Protein AF-A0A7V9DI57-F1 (afdb_monomer)

Secondary structure (DSSP, 8-state):
-------------------B-HHHHHHHHHHHHHHHTTSTT-S-EEEE--S-BTT---EEEE-HHHHHHHHTSTTEEEEEGGG--TT-EEEEE-SSEEEEE---SS----

Foldseek 3Di:
DDDDDDDPPPPPPDPPPQPADPVQLVVQLVVQVVVVVVQPPPQKDWGFASLRGPPGGDIDIDGPVVNVVQVVDVQWTKHFPVSDDPPWAFPDDDDGITITGDDPPPDPDD

Sequence (110 aa):
MVAASEFDGTAAVASSSQKVSVGRQVLRRELNDRLRARYLGEREFAVFCECGRAGCRDEVVVTPDRYETLRRAPTHFLIKRSHAGPAENVVETCDDFLIVEKLGRSGLAR

pLDDT: mean 80.17, std 19.53, range [34.28, 96.0]

Nearest PDB structures (foldseek):
  7plk-assembly1_A  TM=5.851E-01  e=1.946E+00  Bos taurus
  7f50-assembly1_A  TM=5.635E-01  e=1.824E+00  Homo sapiens
  6s02-assembly2_B  TM=5.959E-01  e=3.486E+00  Plasmodium falciparum 3D7
  7z3o-assembly1_D  TM=5.179E-01  e=2.363E+00  Thermochaetoides thermophila DSM 1495
  5o4p-assembly1_A  TM=4.977E-01  e=3.267E+00  Cricetulus griseus

Structure (mmCIF, N/CA/C/O backbone):
data_AF-A0A7V9DI57-F1
#
_entry.id   AF-A0A7V9DI57-F1
#
loop_
_atom_site.group_PDB
_atom_site.id
_atom_site.type_symbol
_atom_site.label_atom_i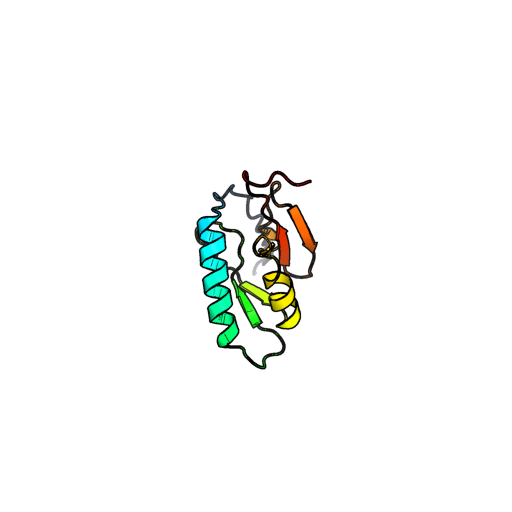d
_atom_site.label_alt_id
_atom_site.label_comp_id
_atom_site.label_asym_id
_atom_site.label_entity_id
_atom_site.label_seq_id
_atom_site.pdbx_PDB_ins_code
_atom_site.Cartn_x
_atom_site.Cartn_y
_atom_site.Cartn_z
_atom_site.occupancy
_atom_site.B_iso_or_equiv
_atom_site.auth_seq_id
_atom_site.auth_comp_id
_atom_site.auth_asym_id
_atom_site.auth_atom_id
_atom_site.pdbx_PDB_model_num
ATOM 1 N N . MET A 1 1 ? -17.407 -50.658 2.916 1.00 42.28 1 MET A N 1
ATOM 2 C CA . MET A 1 1 ? -16.185 -50.167 3.596 1.00 42.28 1 MET A CA 1
ATOM 3 C C . MET A 1 1 ? -15.325 -49.561 2.502 1.00 42.28 1 MET A C 1
ATOM 5 O O . MET A 1 1 ? -15.020 -50.296 1.582 1.00 42.28 1 MET A O 1
ATOM 9 N N . VAL A 1 2 ? -15.018 -48.269 2.421 1.00 46.06 2 VAL A N 1
ATOM 10 C CA . VAL A 1 2 ? -14.807 -47.196 3.413 1.00 46.06 2 VAL A CA 1
ATOM 11 C C . VAL A 1 2 ? -15.137 -45.881 2.670 1.00 46.06 2 VAL A C 1
ATOM 13 O O . VAL A 1 2 ? -14.751 -45.741 1.518 1.00 46.06 2 VAL A O 1
ATOM 16 N N . ALA A 1 3 ? -16.091 -45.092 3.164 1.00 42.12 3 ALA A N 1
ATOM 17 C CA . ALA A 1 3 ? -15.899 -43.813 3.867 1.00 42.12 3 ALA A CA 1
ATOM 18 C C . ALA A 1 3 ? -15.774 -42.571 2.960 1.00 42.12 3 ALA A C 1
ATOM 20 O O . ALA A 1 3 ? -14.992 -42.518 2.020 1.00 42.12 3 ALA A O 1
ATOM 21 N N . ALA A 1 4 ? -16.613 -41.594 3.305 1.00 50.09 4 ALA A N 1
ATOM 22 C CA . ALA A 1 4 ? -16.797 -40.282 2.710 1.00 50.09 4 ALA A CA 1
ATOM 23 C C . ALA A 1 4 ? -15.526 -39.422 2.706 1.00 50.09 4 ALA A C 1
ATOM 25 O O . ALA A 1 4 ? -14.647 -39.580 3.552 1.00 50.09 4 ALA A O 1
ATOM 26 N N . SER A 1 5 ? -15.488 -38.438 1.811 1.00 43.91 5 SER A N 1
ATOM 27 C CA . SER A 1 5 ? -14.695 -37.220 1.992 1.00 43.91 5 SER A CA 1
ATOM 28 C C . SER A 1 5 ? -15.381 -36.070 1.263 1.00 43.91 5 SER A C 1
ATOM 30 O O . SER A 1 5 ? -14.966 -35.637 0.194 1.00 43.91 5 SER A O 1
ATOM 32 N N . GLU A 1 6 ? -16.474 -35.607 1.864 1.00 46.44 6 GLU A N 1
ATOM 33 C CA . GLU A 1 6 ? -16.885 -34.215 1.740 1.00 46.44 6 GLU A CA 1
ATOM 34 C C . GLU A 1 6 ? -15.925 -33.399 2.607 1.00 46.44 6 GLU A C 1
ATOM 36 O O . GLU A 1 6 ? -15.793 -33.667 3.803 1.00 46.44 6 GLU A O 1
ATOM 41 N N . PHE A 1 7 ? -15.226 -32.433 2.016 1.00 45.19 7 PHE A N 1
ATOM 42 C CA . PHE A 1 7 ? -14.572 -31.387 2.791 1.00 45.19 7 PHE A CA 1
ATOM 43 C C . PHE A 1 7 ? -15.215 -30.059 2.418 1.00 45.19 7 PHE A C 1
ATOM 45 O O . PHE A 1 7 ? -14.789 -29.355 1.503 1.00 45.19 7 PHE A O 1
ATOM 52 N N . ASP A 1 8 ? -16.301 -29.778 3.134 1.00 49.16 8 ASP A N 1
ATOM 53 C CA . ASP A 1 8 ? -16.897 -28.460 3.257 1.00 49.16 8 ASP A CA 1
ATOM 54 C C . ASP A 1 8 ? -15.869 -27.543 3.933 1.00 49.16 8 ASP A C 1
ATOM 56 O O . ASP A 1 8 ? -15.595 -27.622 5.130 1.00 49.16 8 ASP A O 1
ATOM 60 N N . GLY A 1 9 ? -15.206 -26.738 3.109 1.00 41.38 9 GLY A N 1
ATOM 61 C CA . GLY A 1 9 ? -14.208 -25.763 3.522 1.00 41.38 9 GLY A CA 1
ATOM 62 C C . GLY A 1 9 ? -14.746 -24.344 3.420 1.00 41.38 9 GLY A C 1
ATOM 63 O O . GLY A 1 9 ? -14.034 -23.469 2.929 1.00 41.38 9 GLY A O 1
ATOM 64 N N . THR A 1 10 ? -15.994 -24.097 3.831 1.00 47.88 10 THR A N 1
ATOM 65 C CA . THR A 1 10 ? -16.519 -22.731 3.947 1.00 47.88 10 THR A CA 1
ATOM 66 C C . THR A 1 10 ? -15.839 -22.037 5.128 1.00 47.88 10 THR A C 1
ATOM 68 O O . THR A 1 10 ? -16.357 -21.971 6.241 1.00 47.88 10 THR A O 1
ATOM 71 N N . ALA A 1 11 ? -14.650 -21.484 4.891 1.00 41.06 11 ALA A N 1
ATOM 72 C CA . ALA A 1 11 ? -14.030 -20.533 5.801 1.00 41.06 11 ALA A CA 1
ATOM 73 C C . ALA A 1 11 ? -14.679 -19.156 5.600 1.00 41.06 11 ALA A C 1
ATOM 75 O O . ALA A 1 11 ? -14.121 -18.248 4.984 1.00 41.06 11 ALA A O 1
ATOM 76 N N . ALA A 1 12 ? -15.879 -19.002 6.156 1.00 48.62 12 ALA A N 1
ATOM 77 C CA . ALA A 1 12 ? -16.412 -17.698 6.507 1.00 48.62 12 ALA A CA 1
ATOM 78 C C . ALA A 1 12 ? -15.485 -17.076 7.563 1.00 48.62 12 ALA A C 1
ATOM 80 O O . ALA A 1 12 ? -15.608 -17.343 8.758 1.00 48.62 12 ALA A O 1
ATOM 81 N N . VAL A 1 13 ? -14.522 -16.256 7.139 1.00 44.50 13 VAL A N 1
ATOM 82 C CA . VAL A 1 13 ? -13.730 -15.466 8.085 1.00 44.50 13 VAL A CA 1
ATOM 83 C C . VAL A 1 13 ? -14.498 -14.201 8.427 1.00 44.50 13 VAL A C 1
ATOM 85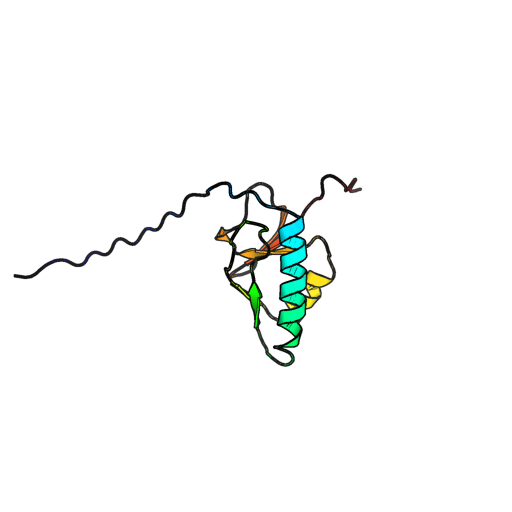 O O . VAL A 1 13 ? -14.580 -13.244 7.659 1.00 44.50 13 VAL A O 1
ATOM 88 N N . ALA A 1 14 ? -15.099 -14.256 9.612 1.00 39.56 14 ALA A N 1
ATOM 89 C CA . ALA A 1 14 ? -15.729 -13.152 10.300 1.00 39.56 14 ALA A CA 1
ATOM 90 C C . ALA A 1 14 ? -14.910 -11.867 10.134 1.00 39.56 14 ALA A C 1
ATOM 92 O O . ALA A 1 14 ? -13.710 -11.831 10.426 1.00 39.56 14 ALA A O 1
ATOM 93 N N . SER A 1 15 ? -15.590 -10.801 9.713 1.00 41.97 15 SER A N 1
ATOM 94 C CA . SER A 1 15 ? -15.108 -9.426 9.800 1.00 41.97 15 SER A CA 1
ATOM 95 C C . SER A 1 15 ? -14.931 -9.056 11.275 1.00 41.97 15 SER A C 1
ATOM 97 O O . SER A 1 15 ? -15.726 -8.325 11.861 1.00 41.97 15 SER A O 1
ATOM 99 N N . SER A 1 16 ? -13.882 -9.586 11.905 1.00 45.84 16 SER A N 1
ATOM 100 C CA . SER A 1 16 ? -13.359 -9.037 13.143 1.00 45.84 16 SER A CA 1
ATOM 101 C C . SER A 1 16 ? -12.937 -7.620 12.810 1.00 45.84 16 SER A C 1
ATOM 103 O O . SER A 1 16 ? -12.070 -7.425 11.958 1.00 45.84 16 SER A O 1
ATOM 105 N N . SER A 1 17 ? -13.563 -6.641 13.460 1.00 55.84 17 SER A N 1
ATOM 106 C CA . SER A 1 17 ? -13.160 -5.234 13.452 1.00 55.84 17 SER A CA 1
ATOM 107 C C . SER A 1 17 ? -11.752 -5.099 14.040 1.00 55.84 17 SER A C 1
ATOM 109 O O . SER A 1 17 ? -11.554 -4.603 15.149 1.00 55.84 17 SER A O 1
ATOM 111 N N . GLN A 1 18 ? -10.745 -5.598 13.324 1.00 61.97 18 GLN A N 1
ATOM 112 C CA . GLN A 1 18 ? -9.349 -5.388 13.638 1.00 61.97 18 GLN A CA 1
ATOM 113 C C . GLN A 1 18 ? -9.111 -3.892 13.531 1.00 61.97 18 GLN A C 1
ATOM 115 O O . GLN A 1 18 ? -9.349 -3.284 12.488 1.00 61.97 18 GLN A O 1
ATOM 120 N N . LYS A 1 19 ? -8.654 -3.297 14.635 1.00 70.00 19 LYS A N 1
ATOM 121 C CA . LYS A 1 19 ? -8.337 -1.872 14.702 1.00 70.00 19 LYS A CA 1
ATOM 122 C C . LYS A 1 19 ? -7.343 -1.526 13.588 1.00 70.00 19 LYS A C 1
ATOM 124 O O . LYS A 1 19 ? -6.186 -1.950 13.634 1.00 70.00 19 LYS A O 1
ATOM 129 N N . VAL A 1 20 ? -7.810 -0.765 12.602 1.00 82.44 20 VAL A N 1
ATOM 130 C CA . VAL A 1 20 ? -6.987 -0.177 11.541 1.00 82.44 20 VAL A CA 1
ATOM 131 C C . VAL A 1 20 ? -6.211 0.998 12.133 1.00 82.44 20 VAL A C 1
ATOM 133 O O . VAL A 1 20 ? -6.754 1.791 12.900 1.00 82.44 20 VAL A O 1
ATOM 136 N N . SER A 1 21 ? -4.924 1.102 11.808 1.00 87.12 21 SER A N 1
ATOM 137 C CA . SER A 1 21 ? -4.036 2.149 12.315 1.00 87.12 21 SER A CA 1
ATOM 138 C C . SER A 1 21 ? -3.311 2.839 11.171 1.00 87.12 21 SER A C 1
ATOM 140 O O . SER A 1 21 ? -2.535 2.189 10.478 1.00 87.12 21 SER A O 1
ATOM 142 N N . VAL A 1 22 ? -3.485 4.159 11.051 1.00 85.00 22 VAL A N 1
ATOM 143 C CA . VAL A 1 22 ? -2.784 4.994 10.056 1.00 85.00 22 VAL A CA 1
ATOM 144 C C . VAL A 1 22 ? -1.267 4.837 10.168 1.00 85.00 22 VAL A C 1
ATOM 146 O O . VAL A 1 22 ? -0.597 4.612 9.167 1.00 85.00 22 VAL A O 1
ATOM 149 N N . GLY A 1 23 ? -0.719 4.833 11.388 1.00 87.69 23 GLY A N 1
ATOM 150 C CA . GLY A 1 23 ? 0.715 4.608 11.600 1.00 87.69 23 GLY A CA 1
ATOM 151 C C . GLY A 1 23 ? 1.205 3.268 11.040 1.00 87.69 23 GLY A C 1
ATOM 152 O O . GLY A 1 23 ? 2.273 3.202 10.441 1.00 87.69 23 GLY A O 1
ATOM 153 N N . ARG A 1 24 ? 0.404 2.197 11.146 1.00 91.25 24 ARG A N 1
ATOM 154 C CA . ARG A 1 24 ? 0.747 0.902 10.531 1.00 91.25 24 ARG A CA 1
ATOM 155 C C . ARG A 1 24 ? 0.674 0.937 9.008 1.00 91.25 24 ARG A C 1
ATOM 157 O O . ARG A 1 24 ? 1.445 0.225 8.376 1.00 91.25 24 ARG A O 1
ATOM 164 N N . GLN A 1 25 ? -0.231 1.726 8.433 1.00 90.88 25 GLN A N 1
ATOM 165 C CA . GLN A 1 25 ? -0.317 1.904 6.980 1.00 90.88 25 GLN A CA 1
ATOM 166 C C . GLN A 1 25 ? 0.934 2.615 6.454 1.00 90.88 25 GLN A C 1
ATOM 168 O O . GLN A 1 25 ? 1.551 2.133 5.509 1.00 90.88 25 GLN A O 1
ATOM 173 N N . VAL A 1 26 ? 1.374 3.680 7.132 1.00 90.19 26 VAL A N 1
ATOM 174 C CA . VAL A 1 26 ? 2.614 4.404 6.801 1.00 90.19 26 VAL A CA 1
ATOM 175 C C . VAL A 1 26 ? 3.837 3.489 6.903 1.00 90.19 26 VAL A C 1
ATOM 177 O O . VAL A 1 26 ? 4.596 3.374 5.945 1.00 90.19 26 VAL A O 1
ATOM 180 N N . LEU A 1 27 ? 3.991 2.751 8.008 1.00 92.12 27 LEU A N 1
ATOM 181 C CA . LEU A 1 27 ? 5.099 1.796 8.157 1.00 92.12 27 LEU A CA 1
ATOM 182 C C . LEU A 1 27 ? 5.075 0.701 7.083 1.00 92.12 27 LEU A C 1
ATOM 184 O O . LEU A 1 27 ? 6.121 0.252 6.615 1.00 92.12 27 LEU A O 1
ATOM 188 N N . ARG A 1 28 ? 3.879 0.253 6.687 1.00 94.00 28 ARG A N 1
ATOM 189 C CA . ARG A 1 28 ? 3.736 -0.747 5.630 1.00 94.00 28 ARG A CA 1
ATOM 190 C C . ARG A 1 28 ? 4.164 -0.201 4.273 1.00 94.00 28 ARG A C 1
ATOM 192 O O . ARG A 1 28 ? 4.878 -0.893 3.555 1.00 94.00 28 ARG A O 1
ATOM 199 N N . ARG A 1 29 ? 3.776 1.037 3.967 1.00 93.06 29 ARG A N 1
ATOM 200 C CA . ARG A 1 29 ? 4.187 1.750 2.756 1.00 93.06 29 ARG A CA 1
ATOM 201 C C . ARG A 1 29 ? 5.705 1.815 2.643 1.00 93.06 29 ARG A C 1
ATOM 203 O O . ARG A 1 29 ? 6.252 1.409 1.625 1.00 93.06 29 ARG A O 1
ATOM 210 N N . GLU A 1 30 ? 6.384 2.240 3.705 1.00 93.31 30 GLU A N 1
ATOM 211 C CA . GLU A 1 30 ? 7.851 2.303 3.733 1.00 93.31 30 GLU A CA 1
ATOM 212 C C . GLU A 1 30 ? 8.502 0.934 3.502 1.00 93.31 30 GLU A C 1
ATOM 214 O O . GLU A 1 30 ? 9.502 0.825 2.790 1.00 93.31 30 GLU A O 1
ATOM 219 N N . LEU A 1 31 ? 7.935 -0.125 4.088 1.00 94.38 31 LEU A N 1
ATOM 220 C CA . LEU A 1 31 ? 8.420 -1.486 3.877 1.00 94.38 31 LEU A CA 1
ATOM 221 C C . LEU A 1 31 ? 8.277 -1.912 2.410 1.00 94.38 31 LEU A C 1
ATOM 223 O O . LEU A 1 31 ? 9.227 -2.449 1.843 1.00 94.38 31 LEU A O 1
ATOM 227 N N . ASN A 1 32 ? 7.123 -1.651 1.796 1.00 95.44 32 ASN A N 1
ATOM 228 C CA . ASN A 1 32 ? 6.880 -1.965 0.390 1.00 95.44 32 ASN A CA 1
ATOM 229 C C . ASN A 1 32 ? 7.793 -1.152 -0.541 1.00 95.44 32 ASN A C 1
ATOM 231 O O . ASN A 1 32 ? 8.318 -1.697 -1.508 1.00 95.44 32 ASN A O 1
ATOM 235 N N . ASP A 1 33 ? 8.059 0.118 -0.220 1.00 93.12 33 ASP A N 1
ATOM 236 C CA . ASP A 1 33 ? 8.960 0.968 -1.008 1.00 93.12 33 ASP A CA 1
ATOM 237 C C . ASP A 1 33 ? 10.396 0.414 -1.004 1.00 93.12 33 ASP A C 1
ATOM 239 O O . ASP A 1 33 ? 11.065 0.401 -2.038 1.00 93.12 33 ASP A O 1
ATOM 243 N N . ARG A 1 34 ? 10.850 -0.140 0.129 1.00 92.50 34 ARG A N 1
ATOM 244 C CA . ARG A 1 34 ? 12.130 -0.867 0.209 1.00 92.50 34 ARG A CA 1
ATOM 245 C C . ARG A 1 34 ? 12.092 -2.200 -0.535 1.00 92.50 34 ARG A C 1
ATOM 247 O O . ARG A 1 34 ? 13.092 -2.587 -1.135 1.00 92.50 34 ARG A O 1
ATOM 254 N N . LEU A 1 35 ? 10.966 -2.909 -0.476 1.00 90.94 35 LEU A N 1
ATOM 255 C CA . LEU A 1 35 ? 10.787 -4.193 -1.148 1.00 90.94 35 LEU A CA 1
ATOM 256 C C . LEU A 1 35 ? 10.868 -4.031 -2.668 1.00 90.94 35 LEU A C 1
ATOM 258 O O . LEU A 1 35 ? 11.576 -4.795 -3.316 1.00 90.94 35 LEU A O 1
ATOM 262 N N . ARG A 1 36 ? 10.249 -2.980 -3.218 1.00 89.12 36 ARG A N 1
ATOM 263 C CA . ARG A 1 36 ? 10.294 -2.647 -4.648 1.00 89.12 36 ARG A CA 1
ATOM 264 C C . ARG A 1 36 ? 11.718 -2.598 -5.197 1.00 89.12 36 ARG A C 1
ATOM 266 O O . ARG A 1 36 ? 11.968 -3.104 -6.285 1.00 89.12 36 ARG A O 1
ATOM 273 N N . ALA A 1 37 ? 12.659 -2.021 -4.449 1.00 88.25 37 ALA A N 1
ATOM 274 C CA . ALA A 1 37 ? 14.051 -1.911 -4.884 1.00 88.25 37 ALA A CA 1
ATOM 275 C C . ALA A 1 37 ? 14.729 -3.277 -5.122 1.00 88.25 37 ALA A C 1
ATOM 277 O O . ALA A 1 37 ? 15.735 -3.341 -5.821 1.00 88.25 37 ALA A O 1
ATOM 278 N N . ARG A 1 38 ? 14.185 -4.369 -4.566 1.00 89.88 38 ARG A N 1
ATOM 279 C CA . ARG A 1 38 ? 14.684 -5.737 -4.776 1.00 89.88 38 ARG A CA 1
ATOM 280 C C . ARG A 1 38 ? 14.155 -6.398 -6.049 1.00 89.88 38 ARG A C 1
ATOM 282 O O . ARG A 1 38 ? 14.748 -7.374 -6.483 1.00 89.88 38 ARG A O 1
ATOM 289 N N . TYR A 1 39 ? 13.079 -5.871 -6.629 1.00 87.88 39 TYR A N 1
ATOM 290 C CA . TYR A 1 39 ? 12.403 -6.418 -7.810 1.00 87.88 39 TYR A CA 1
ATOM 291 C C . TYR A 1 39 ? 12.541 -5.489 -9.028 1.00 87.88 39 TYR A C 1
ATOM 293 O O . TYR A 1 39 ? 11.671 -5.433 -9.895 1.00 87.88 39 TYR A O 1
ATOM 301 N N . LEU A 1 40 ? 13.622 -4.703 -9.086 1.00 86.44 40 LEU A N 1
ATOM 302 C CA . LEU A 1 40 ? 13.898 -3.837 -10.231 1.00 86.44 40 LEU A CA 1
ATOM 303 C C . LEU A 1 40 ? 14.099 -4.683 -11.495 1.00 86.44 40 LEU A C 1
ATOM 305 O O . LEU A 1 40 ? 14.953 -5.563 -11.520 1.00 86.44 40 LEU A O 1
ATOM 309 N N . GLY A 1 41 ? 13.334 -4.377 -12.545 1.00 88.88 41 GLY A N 1
ATOM 310 C CA . GLY A 1 41 ? 13.368 -5.104 -13.818 1.00 88.88 41 GLY A CA 1
ATOM 311 C C . GLY A 1 41 ? 12.355 -6.247 -13.928 1.00 88.88 41 GLY A C 1
ATOM 312 O O . GLY A 1 41 ? 12.174 -6.775 -15.023 1.00 88.88 41 GLY A O 1
ATOM 313 N N . GLU A 1 42 ? 11.654 -6.589 -12.845 1.00 93.44 42 GLU A N 1
ATOM 314 C CA . GLU A 1 42 ? 10.576 -7.578 -12.883 1.00 93.44 42 GLU A CA 1
ATOM 315 C C . GLU A 1 42 ? 9.292 -6.994 -13.481 1.00 93.44 42 GLU A C 1
ATOM 317 O O . GLU A 1 42 ? 8.982 -5.811 -13.313 1.00 93.44 42 GLU A O 1
ATOM 322 N N . ARG A 1 43 ? 8.508 -7.839 -14.164 1.00 94.38 43 ARG A N 1
ATOM 323 C CA . ARG A 1 43 ? 7.211 -7.429 -14.738 1.00 94.38 43 ARG A CA 1
ATOM 324 C C . ARG A 1 43 ? 6.154 -7.181 -13.664 1.00 94.38 43 ARG A C 1
ATOM 326 O O . ARG A 1 43 ? 5.301 -6.314 -13.835 1.00 94.38 43 ARG A O 1
ATOM 333 N N . GLU A 1 44 ? 6.218 -7.947 -12.580 1.00 94.75 44 GLU A N 1
ATOM 334 C CA . GLU A 1 44 ? 5.298 -7.914 -11.447 1.00 94.75 44 GLU A CA 1
ATOM 335 C C . GLU A 1 44 ? 6.047 -8.304 -10.174 1.00 94.75 44 GLU A C 1
ATOM 337 O O . GLU A 1 44 ? 7.032 -9.040 -10.222 1.00 94.75 44 GLU A O 1
ATOM 342 N N . PHE A 1 45 ? 5.585 -7.816 -9.026 1.00 95.06 45 PHE A N 1
ATOM 343 C CA . PHE A 1 45 ? 6.175 -8.151 -7.736 1.00 95.06 45 PHE A CA 1
ATOM 344 C C . PHE A 1 45 ? 5.123 -8.162 -6.633 1.00 95.06 45 PHE A C 1
ATOM 346 O O . PHE A 1 45 ? 4.084 -7.502 -6.721 1.00 95.06 45 PHE A O 1
ATOM 353 N N . ALA A 1 46 ? 5.403 -8.934 -5.586 1.00 94.75 46 ALA A N 1
ATOM 354 C CA . ALA A 1 46 ? 4.560 -8.995 -4.409 1.00 94.75 46 ALA A CA 1
ATOM 355 C C . ALA A 1 46 ? 4.8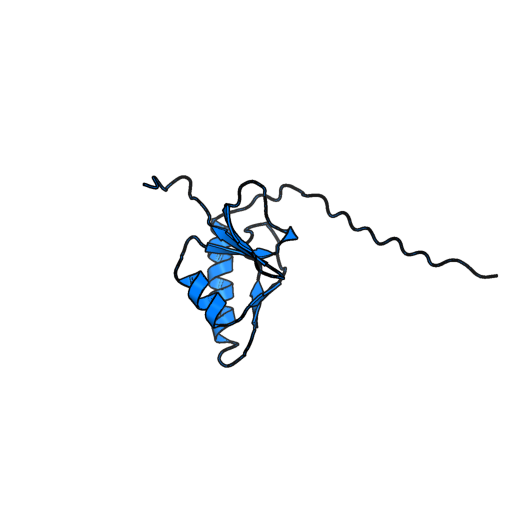54 -7.811 -3.482 1.00 94.75 46 ALA A C 1
ATOM 357 O O . ALA A 1 46 ? 6.009 -7.480 -3.205 1.00 94.75 46 ALA A O 1
ATOM 358 N N . VAL A 1 47 ? 3.793 -7.191 -2.978 1.00 95.38 47 VAL A N 1
ATOM 359 C CA . VAL A 1 47 ? 3.846 -6.188 -1.913 1.00 95.38 47 VAL A CA 1
ATOM 360 C C . VAL A 1 47 ? 2.899 -6.582 -0.799 1.00 95.38 47 VAL A C 1
ATOM 362 O O . VAL A 1 47 ? 1.881 -7.232 -1.022 1.00 95.38 47 VAL A O 1
ATOM 365 N N . PHE A 1 48 ? 3.207 -6.170 0.424 1.00 96.00 48 PHE A N 1
ATOM 366 C CA . PHE A 1 48 ? 2.336 -6.448 1.553 1.00 96.00 48 PHE A CA 1
ATOM 367 C C . PHE A 1 48 ? 1.099 -5.546 1.537 1.00 96.00 48 PHE A C 1
ATOM 369 O O . PHE A 1 48 ? 1.184 -4.347 1.282 1.00 96.00 48 PHE A O 1
ATOM 376 N N . CYS A 1 49 ? -0.039 -6.102 1.935 1.00 95.62 49 CYS A N 1
ATOM 377 C CA . CYS A 1 49 ? -1.298 -5.389 2.096 1.00 95.62 49 CYS A CA 1
ATOM 378 C C . CYS A 1 49 ? -1.190 -4.247 3.130 1.00 95.62 49 CYS A C 1
ATOM 380 O O . CYS A 1 49 ? -0.793 -4.439 4.283 1.00 95.62 49 CYS A O 1
ATOM 382 N N . GLU A 1 50 ? -1.653 -3.056 2.750 1.00 95.00 50 GLU A N 1
ATOM 383 C CA . GLU A 1 50 ? -1.538 -1.794 3.498 1.00 95.00 50 GLU A CA 1
ATOM 384 C C . GLU A 1 50 ? -2.783 -1.462 4.328 1.00 95.00 50 GLU A C 1
ATOM 386 O O . GLU A 1 50 ? -3.037 -0.317 4.689 1.00 95.00 50 GLU A O 1
ATOM 391 N N . CYS A 1 51 ? -3.571 -2.478 4.685 1.00 92.50 51 CYS A N 1
ATOM 392 C CA . CYS A 1 51 ? -4.842 -2.311 5.399 1.00 92.50 51 CYS A CA 1
ATOM 393 C C . CYS A 1 51 ? -4.711 -1.781 6.839 1.00 92.50 51 CYS A C 1
ATOM 395 O O . CYS A 1 51 ? -5.715 -1.554 7.505 1.00 92.50 51 CYS A O 1
ATOM 397 N N . GLY A 1 52 ? -3.494 -1.649 7.378 1.00 90.12 52 GLY A N 1
ATOM 398 C CA . GLY A 1 52 ? -3.253 -1.119 8.726 1.00 90.12 52 GLY A CA 1
ATOM 399 C C . GLY A 1 52 ? -3.726 -2.011 9.882 1.00 90.12 52 GLY A C 1
ATOM 400 O O . GLY A 1 52 ? -3.585 -1.611 11.041 1.00 90.12 52 GLY A O 1
ATOM 401 N N . ARG A 1 53 ? -4.262 -3.207 9.596 1.00 91.06 53 ARG A N 1
ATOM 402 C CA . ARG A 1 53 ? -4.664 -4.204 10.598 1.00 91.06 53 ARG A CA 1
ATOM 403 C C . ARG A 1 53 ? -3.440 -4.747 11.338 1.00 91.06 53 ARG A C 1
ATOM 405 O O . ARG A 1 53 ? -2.376 -4.969 10.752 1.00 91.06 53 ARG A O 1
ATOM 412 N N . ALA A 1 54 ? -3.590 -4.987 12.638 1.00 87.31 54 ALA A N 1
ATOM 413 C CA . ALA A 1 54 ? -2.546 -5.632 13.426 1.00 87.31 54 ALA A CA 1
ATOM 414 C C . ALA A 1 54 ? -2.295 -7.059 12.907 1.00 87.31 54 ALA A C 1
ATOM 416 O O . ALA A 1 54 ? -3.226 -7.844 12.771 1.00 87.31 54 ALA A O 1
ATOM 417 N N . GLY A 1 55 ? -1.035 -7.383 12.608 1.00 87.31 55 GLY A N 1
ATOM 418 C CA . GLY A 1 55 ? -0.646 -8.727 12.172 1.00 87.31 55 GLY A CA 1
ATOM 419 C C . GLY A 1 55 ? -0.929 -9.059 10.705 1.00 87.31 55 GLY A C 1
ATOM 420 O O . GLY A 1 55 ? -0.657 -10.185 10.307 1.00 87.31 55 GLY A O 1
ATOM 421 N N . CYS A 1 56 ? -1.410 -8.117 9.883 1.00 92.81 56 CYS A N 1
ATOM 422 C CA . CYS A 1 56 ? -1.570 -8.379 8.452 1.00 92.81 56 CYS A CA 1
ATOM 423 C C . CYS A 1 56 ? -0.207 -8.678 7.803 1.00 92.81 56 CYS A C 1
ATOM 425 O O . CYS A 1 56 ? 0.747 -7.898 7.941 1.00 92.81 56 CYS A O 1
ATOM 427 N N . ARG A 1 57 ? -0.125 -9.830 7.135 1.00 92.94 57 ARG A N 1
ATOM 428 C CA . ARG A 1 57 ? 1.045 -10.311 6.384 1.00 92.94 57 ARG A CA 1
ATOM 429 C C . ARG A 1 57 ? 0.686 -10.748 4.966 1.00 92.94 57 ARG A C 1
ATOM 431 O O . ARG A 1 57 ? 1.550 -11.248 4.265 1.00 92.94 57 ARG A O 1
ATOM 438 N N . ASP A 1 58 ? -0.566 -10.558 4.567 1.00 95.44 58 ASP A N 1
ATOM 439 C CA . ASP A 1 58 ? -1.024 -10.891 3.228 1.00 95.44 58 ASP A CA 1
ATOM 440 C C . ASP A 1 58 ? -0.296 -10.040 2.196 1.00 95.44 58 ASP A C 1
ATOM 442 O O . ASP A 1 58 ? -0.049 -8.851 2.417 1.00 95.44 58 ASP A O 1
ATOM 446 N N . GLU A 1 59 ? -0.008 -10.660 1.064 1.00 95.31 59 GLU A N 1
ATOM 447 C CA . GLU A 1 59 ? 0.621 -10.037 -0.087 1.00 95.31 59 GLU A CA 1
ATOM 448 C C . GLU A 1 59 ? -0.354 -9.984 -1.258 1.00 95.31 59 GLU A C 1
ATOM 450 O O . GLU A 1 59 ? -1.362 -10.695 -1.300 1.00 95.31 59 GLU A O 1
ATOM 455 N N . VAL A 1 60 ? -0.048 -9.098 -2.191 1.00 94.56 60 VAL A N 1
ATOM 456 C CA . VAL A 1 60 ? -0.780 -8.862 -3.431 1.00 94.56 60 VAL A CA 1
ATOM 457 C C . VAL A 1 60 ? 0.233 -8.543 -4.519 1.00 94.56 60 VAL A C 1
ATOM 459 O O . VAL A 1 60 ? 1.271 -7.932 -4.252 1.00 94.56 60 VAL A O 1
ATOM 462 N N . VAL A 1 61 ? -0.059 -8.989 -5.735 1.00 94.75 61 VAL A N 1
ATOM 463 C CA . VAL A 1 61 ? 0.827 -8.821 -6.886 1.00 94.75 61 VAL A CA 1
ATOM 464 C C . VAL A 1 61 ? 0.455 -7.538 -7.619 1.00 94.75 61 VAL A C 1
ATOM 466 O O . VAL A 1 61 ? -0.723 -7.232 -7.798 1.00 94.75 61 VAL A O 1
ATOM 469 N N . VAL A 1 62 ? 1.461 -6.757 -8.007 1.00 94.62 62 VAL A N 1
ATOM 470 C CA . VAL A 1 62 ? 1.276 -5.480 -8.702 1.00 94.62 62 VAL A CA 1
ATOM 471 C C . VAL A 1 62 ? 2.373 -5.267 -9.743 1.00 94.62 62 VAL A C 1
ATOM 473 O O . VAL A 1 62 ? 3.504 -5.729 -9.579 1.00 94.62 62 VAL A O 1
ATOM 476 N N . THR A 1 63 ? 2.054 -4.535 -10.811 1.00 93.75 63 THR A N 1
ATOM 477 C CA . THR A 1 63 ? 3.054 -4.101 -11.793 1.00 93.75 63 THR A CA 1
ATOM 478 C C . THR A 1 63 ? 3.828 -2.873 -11.286 1.00 93.75 63 THR A C 1
ATOM 480 O O . THR A 1 63 ? 3.271 -2.050 -10.545 1.00 93.75 63 THR A O 1
ATOM 483 N N . PRO A 1 64 ? 5.094 -2.677 -11.703 1.00 93.31 64 PRO A N 1
ATOM 484 C CA . PRO A 1 64 ? 5.865 -1.475 -11.382 1.00 93.31 64 PRO A CA 1
ATOM 485 C C . PRO A 1 64 ? 5.135 -0.169 -11.709 1.00 93.31 64 PRO A C 1
ATOM 487 O O . PRO A 1 64 ? 5.055 0.699 -10.842 1.00 93.31 64 PRO A O 1
ATOM 490 N N . ASP A 1 65 ? 4.537 -0.060 -12.897 1.00 91.69 65 ASP A N 1
ATOM 491 C CA . ASP A 1 65 ? 3.852 1.158 -13.354 1.00 91.69 65 ASP A CA 1
ATOM 492 C C . ASP A 1 65 ? 2.641 1.510 -12.480 1.00 91.69 65 ASP A C 1
ATOM 494 O O . ASP A 1 65 ? 2.392 2.676 -12.147 1.00 91.69 65 ASP A O 1
ATOM 498 N N . ARG A 1 66 ? 1.879 0.489 -12.066 1.00 91.44 66 ARG A N 1
ATOM 499 C CA . ARG A 1 66 ? 0.722 0.667 -11.183 1.00 91.44 66 ARG A CA 1
ATOM 500 C C . ARG A 1 66 ? 1.151 1.081 -9.790 1.00 91.44 66 ARG A C 1
ATOM 502 O O . ARG A 1 66 ? 0.575 2.014 -9.231 1.00 91.44 66 ARG A O 1
ATOM 509 N N . TYR A 1 67 ? 2.182 0.434 -9.257 1.00 93.31 67 TYR A N 1
ATOM 510 C CA . TYR A 1 67 ? 2.732 0.797 -7.961 1.00 93.31 67 TYR A CA 1
ATOM 511 C C . TYR A 1 67 ? 3.273 2.234 -7.968 1.00 93.31 67 TYR A C 1
ATOM 513 O O . TYR A 1 67 ? 2.968 3.008 -7.065 1.00 93.31 67 TYR A O 1
ATOM 521 N N . GLU A 1 68 ? 4.005 2.641 -9.007 1.00 91.69 68 GLU A N 1
ATOM 522 C CA . GLU A 1 68 ? 4.487 4.019 -9.155 1.00 91.69 68 GLU A CA 1
ATOM 523 C C . GLU A 1 68 ? 3.345 5.035 -9.240 1.00 91.69 68 GLU A C 1
ATOM 525 O O . GLU A 1 68 ? 3.388 6.065 -8.565 1.00 91.69 68 GLU A O 1
ATOM 530 N N . THR A 1 69 ? 2.308 4.738 -10.026 1.00 91.06 69 THR A N 1
ATOM 531 C CA . THR A 1 69 ? 1.124 5.598 -10.155 1.00 91.06 69 THR A CA 1
ATOM 532 C C . THR A 1 69 ? 0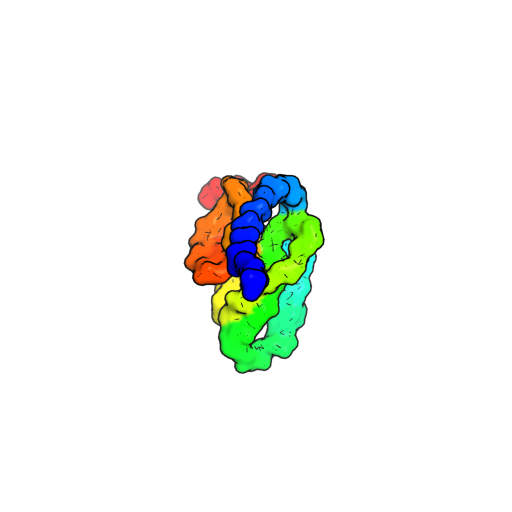.429 5.782 -8.810 1.00 91.06 69 THR A C 1
ATOM 534 O O . THR A 1 69 ? 0.170 6.915 -8.405 1.00 91.06 69 THR A O 1
ATOM 537 N N . LEU A 1 70 ? 0.207 4.688 -8.072 1.00 91.31 70 LEU A N 1
ATOM 538 C CA . LEU A 1 70 ? -0.351 4.728 -6.721 1.00 91.31 70 LEU A CA 1
ATOM 539 C C . LEU A 1 70 ? 0.502 5.596 -5.792 1.00 91.31 70 LEU A C 1
ATOM 541 O O . LEU A 1 70 ? -0.029 6.400 -5.029 1.00 91.31 70 LEU A O 1
ATOM 545 N N . ARG A 1 71 ? 1.832 5.478 -5.870 1.00 91.38 71 ARG A N 1
ATOM 546 C CA . ARG A 1 71 ? 2.759 6.194 -4.983 1.00 91.38 71 ARG A CA 1
ATOM 547 C C . ARG A 1 71 ? 2.817 7.702 -5.199 1.00 91.38 71 ARG A C 1
ATOM 549 O O . ARG A 1 71 ? 3.307 8.390 -4.301 1.00 91.38 71 ARG A O 1
ATOM 556 N N . ARG A 1 72 ? 2.266 8.224 -6.300 1.00 92.31 72 A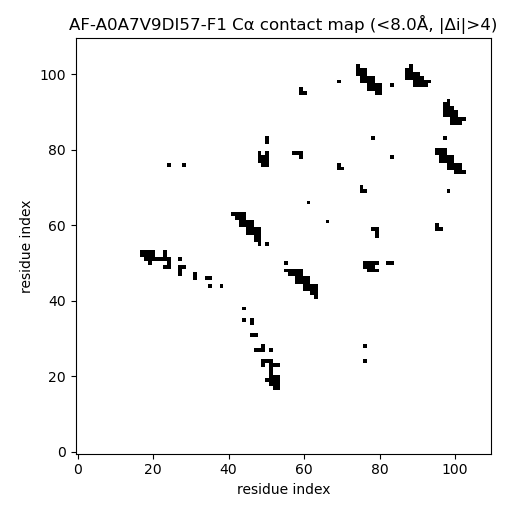RG A N 1
ATOM 557 C CA . ARG A 1 72 ? 2.086 9.672 -6.514 1.00 92.31 72 ARG A CA 1
ATOM 558 C C . ARG A 1 72 ? 1.065 10.287 -5.557 1.00 92.31 72 ARG A C 1
ATOM 560 O O . ARG A 1 72 ? 1.178 11.467 -5.243 1.00 92.31 72 ARG A O 1
ATOM 567 N N . ALA A 1 73 ? 0.109 9.497 -5.069 1.00 90.75 73 ALA A N 1
ATOM 568 C CA . ALA A 1 73 ? -0.873 9.923 -4.083 1.00 90.75 73 ALA A CA 1
ATOM 569 C C . ALA A 1 73 ? -0.487 9.372 -2.695 1.00 90.75 73 ALA A C 1
ATOM 571 O O . ALA A 1 73 ? -0.626 8.175 -2.438 1.00 90.75 73 ALA A O 1
ATOM 572 N N . PRO A 1 74 ? 0.011 10.205 -1.762 1.00 86.50 74 PRO A N 1
ATOM 573 C CA . PRO A 1 74 ? 0.460 9.732 -0.449 1.00 86.50 74 PRO A CA 1
ATOM 574 C C . PR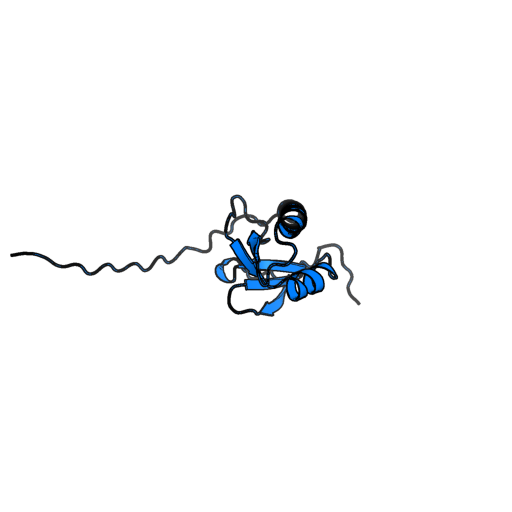O A 1 74 ? -0.680 9.194 0.430 1.00 86.50 74 PRO A C 1
ATOM 576 O O . PRO A 1 74 ? -0.414 8.482 1.396 1.00 86.50 74 PRO A O 1
ATOM 579 N N . THR A 1 75 ? -1.932 9.518 0.099 1.00 88.56 75 THR A N 1
ATOM 580 C CA . THR A 1 75 ? -3.150 9.052 0.778 1.00 88.56 75 THR A CA 1
ATOM 581 C C . THR A 1 75 ? -3.690 7.733 0.225 1.00 88.56 75 THR A C 1
ATOM 583 O O . THR A 1 75 ? -4.631 7.191 0.808 1.00 88.56 75 THR A O 1
ATOM 586 N N . HIS A 1 76 ? -3.120 7.213 -0.870 1.00 91.75 76 HIS A N 1
ATOM 587 C CA . HIS A 1 76 ? -3.540 5.954 -1.476 1.00 91.75 76 HIS A CA 1
ATOM 588 C C . HIS A 1 76 ? -2.795 4.763 -0.874 1.00 91.75 76 HIS A C 1
ATOM 590 O O . HIS A 1 76 ? -1.566 4.756 -0.765 1.00 91.75 76 HIS A O 1
ATOM 596 N N . PHE A 1 77 ? -3.561 3.729 -0.545 1.00 92.38 77 PHE A N 1
ATOM 597 C CA . PHE A 1 77 ? -3.079 2.492 0.048 1.00 92.38 77 PHE A CA 1
ATOM 598 C C . PHE A 1 77 ? -3.575 1.291 -0.739 1.00 92.38 77 PHE A C 1
ATOM 600 O O . PHE A 1 77 ? -4.736 1.230 -1.146 1.00 92.38 77 PHE A O 1
ATOM 607 N N . LEU A 1 78 ? -2.687 0.318 -0.917 1.00 94.62 78 LEU A N 1
ATOM 608 C CA . LEU A 1 78 ? -2.991 -0.912 -1.633 1.00 94.62 78 LEU A CA 1
ATOM 609 C C . LEU A 1 78 ? -3.433 -1.988 -0.633 1.00 94.62 78 LEU A C 1
ATOM 611 O O . LEU A 1 78 ? -2.645 -2.438 0.202 1.00 94.62 78 LEU A O 1
ATOM 615 N N . ILE A 1 79 ? -4.700 -2.403 -0.685 1.00 94.38 79 ILE A N 1
ATOM 616 C CA . ILE A 1 79 ? -5.268 -3.373 0.260 1.00 94.38 79 ILE A CA 1
ATOM 617 C C . ILE A 1 79 ? -5.843 -4.590 -0.454 1.00 94.38 79 ILE A C 1
ATOM 619 O O . ILE A 1 79 ? -6.440 -4.483 -1.518 1.00 94.38 79 ILE A O 1
ATOM 623 N N . LYS A 1 80 ? -5.737 -5.765 0.164 1.00 94.69 80 LYS A N 1
ATOM 624 C CA . LYS A 1 80 ? -6.445 -6.959 -0.307 1.00 94.69 80 LYS A CA 1
ATOM 625 C C . LYS A 1 80 ? -7.956 -6.727 -0.256 1.00 94.69 80 LYS A C 1
ATOM 627 O O . LYS A 1 80 ? -8.455 -6.135 0.703 1.00 94.69 80 LYS A O 1
ATOM 632 N N . ARG A 1 81 ? -8.697 -7.235 -1.244 1.00 92.44 81 ARG A N 1
ATOM 633 C CA . ARG A 1 81 ? -10.156 -7.026 -1.362 1.00 92.44 81 ARG A CA 1
ATOM 634 C C . ARG A 1 81 ? -10.927 -7.467 -0.118 1.00 92.44 81 ARG A C 1
ATOM 636 O O . ARG A 1 81 ? -11.769 -6.727 0.379 1.00 92.44 81 ARG A O 1
ATOM 643 N N . SER A 1 82 ? -10.568 -8.620 0.446 1.00 90.94 82 SER A N 1
ATOM 644 C CA . SER A 1 82 ? -11.151 -9.142 1.692 1.00 90.94 82 SER A CA 1
ATOM 645 C C . SER A 1 82 ? -10.854 -8.279 2.925 1.00 90.94 82 SER A C 1
ATOM 647 O O . SER A 1 82 ? -11.440 -8.485 3.989 1.00 90.94 82 SER A O 1
ATOM 649 N N . HIS A 1 83 ? -9.914 -7.333 2.824 1.00 91.56 83 HIS A N 1
ATOM 650 C CA . HIS A 1 83 ? -9.487 -6.482 3.929 1.00 91.56 83 HIS A CA 1
ATOM 651 C C . HIS A 1 83 ? -10.102 -5.081 3.911 1.00 91.56 83 HIS A C 1
ATOM 653 O O . HIS A 1 83 ? -9.910 -4.332 4.875 1.00 91.56 83 HIS A O 1
ATOM 659 N N . ALA A 1 84 ? -10.871 -4.750 2.874 1.00 87.62 84 ALA A N 1
ATOM 660 C CA . ALA A 1 84 ? -11.637 -3.516 2.811 1.00 87.62 84 ALA A CA 1
ATOM 661 C C . ALA A 1 84 ? -12.657 -3.447 3.954 1.00 87.62 84 ALA A C 1
ATOM 663 O O . ALA A 1 84 ? -13.342 -4.423 4.259 1.00 87.62 84 ALA A O 1
ATOM 664 N N . GLY A 1 85 ? -12.723 -2.293 4.614 1.00 82.69 85 GLY A N 1
ATOM 665 C CA . GLY A 1 85 ? -13.749 -1.983 5.605 1.00 82.69 85 GLY A CA 1
ATOM 666 C C . GLY A 1 85 ? -14.771 -0.989 5.046 1.00 82.69 85 GLY A C 1
ATOM 667 O O . GLY A 1 85 ? -14.487 -0.318 4.056 1.00 82.69 85 GLY A O 1
ATOM 668 N N . PRO A 1 86 ? -15.926 -0.812 5.708 1.00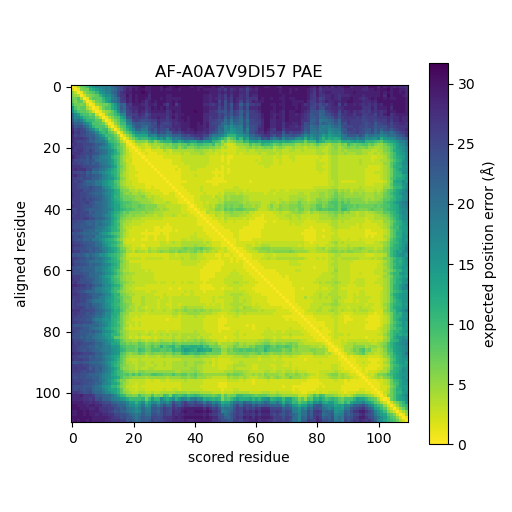 75.69 86 PRO A N 1
ATOM 669 C CA . PRO A 1 86 ? -16.978 0.106 5.254 1.00 75.69 86 PRO A 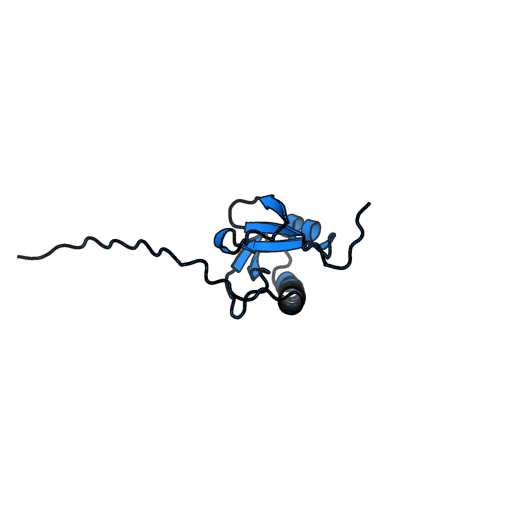CA 1
ATOM 670 C C . PRO A 1 86 ? -16.574 1.592 5.283 1.00 75.69 86 PRO A C 1
ATOM 672 O O . PRO A 1 86 ? -17.271 2.425 4.720 1.00 75.69 86 PRO A O 1
ATOM 675 N N . ALA A 1 87 ? -15.471 1.935 5.957 1.00 73.19 87 ALA A N 1
ATOM 676 C CA . ALA A 1 87 ? -14.958 3.301 6.079 1.00 73.19 87 ALA A CA 1
ATOM 677 C C . ALA A 1 87 ? -13.801 3.616 5.108 1.00 73.19 87 ALA A C 1
ATOM 679 O O . ALA A 1 87 ? -13.137 4.641 5.267 1.00 73.19 87 ALA A O 1
ATOM 680 N N . GLU A 1 88 ? -13.487 2.716 4.173 1.00 80.56 88 GLU A N 1
ATOM 681 C CA . GLU A 1 88 ? -12.480 2.960 3.136 1.00 80.56 88 GLU A CA 1
ATOM 682 C C . GLU A 1 88 ? -13.132 3.606 1.907 1.00 80.56 88 GLU A C 1
ATOM 684 O O . GLU A 1 88 ? -14.160 3.126 1.432 1.00 80.56 88 GLU A O 1
ATOM 689 N N . ASN A 1 89 ? -12.526 4.670 1.374 1.00 88.69 89 ASN A N 1
ATOM 690 C CA . ASN A 1 89 ? -12.929 5.230 0.086 1.00 88.69 89 ASN A CA 1
ATOM 691 C C . ASN A 1 89 ? -12.202 4.464 -1.026 1.00 88.69 89 ASN A C 1
ATOM 693 O O . ASN A 1 89 ? -10.985 4.587 -1.145 1.00 88.69 89 ASN A O 1
ATOM 697 N N . VAL A 1 90 ? -12.904 3.641 -1.805 1.00 91.81 90 VAL A N 1
ATOM 698 C CA . VAL A 1 90 ? -12.288 2.875 -2.902 1.00 91.81 90 VAL A CA 1
ATOM 699 C C . VAL A 1 90 ? -12.116 3.788 -4.114 1.00 91.81 90 VAL A C 1
ATOM 701 O O . VAL A 1 90 ? -13.098 4.223 -4.705 1.00 91.81 90 VAL A O 1
ATOM 704 N N . VAL A 1 91 ? -10.866 4.052 -4.490 1.00 92.44 91 VAL A N 1
ATOM 705 C CA . VAL A 1 91 ? -10.508 4.865 -5.665 1.00 92.44 91 VAL A CA 1
ATOM 706 C C . VAL A 1 91 ? -10.443 3.999 -6.916 1.00 92.44 91 VAL A C 1
ATOM 708 O O . VAL A 1 91 ? -10.875 4.411 -7.988 1.00 92.44 91 VAL A O 1
ATOM 711 N N . GLU A 1 92 ? -9.917 2.782 -6.780 1.00 93.06 92 GLU A N 1
ATOM 712 C CA . GLU A 1 92 ? -9.795 1.838 -7.885 1.00 93.06 92 GLU A CA 1
ATOM 713 C C . GLU A 1 92 ? -9.978 0.400 -7.393 1.00 93.06 92 GLU A C 1
ATOM 715 O O . GLU A 1 92 ? -9.544 0.031 -6.297 1.00 93.06 92 GLU A O 1
ATOM 720 N N . THR A 1 93 ? -10.621 -0.418 -8.224 1.00 92.88 93 THR A N 1
ATOM 721 C CA . THR A 1 93 ? -10.764 -1.861 -8.015 1.00 92.88 93 THR A CA 1
ATOM 722 C C . THR A 1 93 ? -9.925 -2.599 -9.047 1.00 92.88 93 THR A C 1
ATOM 724 O O . THR A 1 93 ? -10.110 -2.398 -10.244 1.00 92.88 93 THR A O 1
ATOM 727 N N . CYS A 1 94 ? -9.036 -3.468 -8.578 1.00 89.44 94 CYS A N 1
ATOM 728 C CA . CYS A 1 94 ? -8.259 -4.387 -9.402 1.00 89.44 94 CYS A CA 1
ATOM 729 C C . CYS A 1 94 ? -8.679 -5.834 -9.095 1.00 89.44 94 CYS A C 1
ATOM 731 O O . CYS A 1 94 ? -9.503 -6.077 -8.205 1.00 89.44 94 CYS A O 1
ATOM 733 N N . ASP A 1 95 ? -8.119 -6.800 -9.823 1.00 86.44 95 ASP A N 1
ATOM 734 C CA . ASP A 1 95 ? -8.505 -8.209 -9.692 1.00 86.44 95 ASP A CA 1
ATOM 735 C C . ASP A 1 95 ? -8.281 -8.732 -8.262 1.00 86.44 95 ASP A C 1
ATOM 737 O O . ASP A 1 95 ? -9.243 -9.154 -7.614 1.00 86.44 95 ASP A O 1
ATOM 741 N N . ASP A 1 96 ? -7.073 -8.563 -7.710 1.00 86.62 96 ASP A N 1
ATOM 742 C CA . ASP A 1 96 ? -6.689 -9.123 -6.399 1.00 86.62 96 ASP A CA 1
ATOM 743 C C . ASP A 1 96 ? -6.650 -8.109 -5.241 1.00 86.62 96 ASP A C 1
ATOM 745 O O . ASP A 1 96 ? -6.605 -8.474 -4.058 1.00 86.62 96 ASP A O 1
ATOM 749 N N . PHE A 1 97 ? -6.698 -6.814 -5.548 1.00 93.50 97 PHE A N 1
ATOM 750 C CA . PHE A 1 97 ? -6.556 -5.745 -4.562 1.00 93.50 97 PHE A CA 1
ATOM 751 C C . PHE A 1 97 ? -7.420 -4.526 -4.889 1.00 93.50 97 PHE A C 1
ATOM 753 O O . PHE A 1 97 ? -7.965 -4.386 -5.981 1.00 93.50 97 PHE A O 1
ATOM 760 N N . LEU A 1 98 ? -7.550 -3.637 -3.911 1.00 94.94 98 LEU A N 1
ATOM 761 C CA . LEU A 1 98 ? -8.177 -2.329 -4.038 1.00 94.94 98 LEU A CA 1
ATOM 762 C C . LEU A 1 98 ? -7.144 -1.246 -3.763 1.00 94.94 98 LEU A C 1
ATOM 764 O O . LEU A 1 98 ? -6.275 -1.405 -2.900 1.00 94.94 98 LEU A O 1
ATOM 768 N N . ILE A 1 99 ? -7.301 -0.121 -4.447 1.00 93.75 99 ILE A N 1
ATOM 769 C CA . ILE A 1 99 ? -6.652 1.130 -4.077 1.00 93.75 99 ILE A CA 1
ATOM 770 C C . ILE A 1 99 ? -7.673 1.926 -3.279 1.00 93.75 99 ILE A C 1
ATOM 772 O O . ILE A 1 99 ? -8.734 2.284 -3.794 1.00 93.75 99 ILE A O 1
ATOM 776 N N . VAL A 1 100 ? -7.359 2.180 -2.013 1.00 92.44 100 VAL A N 1
ATOM 777 C CA . VAL A 1 100 ? -8.212 2.972 -1.128 1.00 92.44 100 VAL A CA 1
ATOM 778 C C . VAL A 1 100 ? -7.536 4.272 -0.751 1.00 92.44 100 VAL A C 1
ATOM 780 O O . VAL A 1 100 ? -6.324 4.323 -0.556 1.00 92.44 100 VAL A O 1
ATOM 783 N N . GLU A 1 101 ? -8.330 5.317 -0.607 1.00 89.56 101 GLU A N 1
ATOM 784 C CA . GLU A 1 101 ? -7.892 6.595 -0.084 1.00 89.56 101 GLU A CA 1
ATOM 785 C C . GLU A 1 101 ? -8.247 6.702 1.398 1.00 89.56 101 GLU A C 1
ATOM 787 O O . GLU A 1 101 ? -9.405 6.527 1.799 1.00 89.56 101 GLU A O 1
ATOM 792 N N . LYS A 1 102 ? -7.255 7.047 2.229 1.00 77.75 102 LYS A N 1
ATOM 793 C CA . LYS A 1 102 ? -7.541 7.504 3.587 1.00 77.75 102 LYS A CA 1
ATOM 794 C C . LYS A 1 102 ? -7.803 8.994 3.619 1.00 77.75 102 LYS A C 1
ATOM 796 O O . LYS A 1 102 ? -6.885 9.808 3.644 1.00 77.75 102 LYS A O 1
ATOM 801 N N . LEU A 1 103 ? -9.083 9.320 3.765 1.00 65.69 103 LEU A N 1
ATOM 802 C CA . LEU A 1 103 ? -9.520 10.612 4.262 1.00 65.69 103 LEU A CA 1
ATOM 803 C C . LEU A 1 103 ? -9.047 10.728 5.714 1.00 65.69 103 LEU A C 1
ATOM 805 O O . LEU A 1 103 ? -9.617 10.131 6.634 1.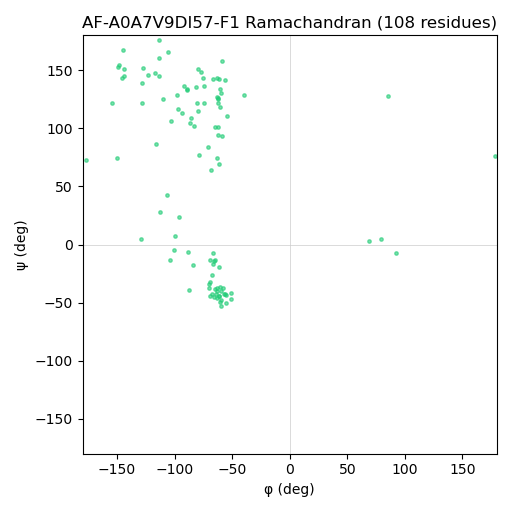00 65.69 103 LEU A O 1
ATOM 809 N N . GLY A 1 104 ? -7.955 11.456 5.936 1.00 55.16 104 GLY A N 1
ATOM 810 C CA . GLY A 1 104 ? -7.619 11.890 7.281 1.00 55.16 104 GLY A CA 1
ATOM 811 C C . GLY A 1 104 ? -8.807 12.667 7.848 1.00 55.16 104 GLY A C 1
ATOM 812 O O . GLY A 1 104 ? -9.405 13.486 7.150 1.00 55.16 104 GLY A O 1
ATOM 813 N N . ARG A 1 105 ? -9.121 12.504 9.137 1.00 49.88 105 ARG A N 1
ATOM 814 C CA . ARG A 1 105 ? -9.782 13.588 9.888 1.00 49.88 105 ARG A CA 1
ATOM 815 C C . ARG A 1 105 ? -8.775 14.738 10.051 1.00 49.88 105 ARG A C 1
ATOM 817 O O . ARG A 1 105 ? -8.292 14.972 11.145 1.00 49.88 105 ARG A O 1
ATOM 824 N N . SER A 1 106 ? -8.381 15.319 8.925 1.00 46.81 106 SER A N 1
ATOM 825 C CA . SER A 1 106 ? -7.525 16.482 8.688 1.00 46.81 106 SER A CA 1
ATOM 826 C C . SER A 1 106 ? -7.438 16.600 7.171 1.00 46.81 106 SER A C 1
ATOM 828 O O . SER A 1 106 ? -6.492 16.151 6.535 1.00 46.81 106 SER A O 1
ATOM 830 N N . GLY A 1 107 ? -8.515 17.110 6.596 1.00 40.22 107 GLY A N 1
ATOM 831 C CA . GLY A 1 107 ? -8.690 17.245 5.163 1.00 40.22 107 GLY A CA 1
ATOM 832 C C . GLY A 1 107 ? -10.015 17.935 4.929 1.00 40.22 107 GLY A C 1
ATOM 833 O O . GLY A 1 107 ? -10.996 17.294 4.571 1.00 40.22 107 GLY A O 1
ATOM 834 N N . LEU A 1 108 ? -10.065 19.238 5.212 1.00 48.00 108 LEU A N 1
ATOM 835 C CA . LEU A 1 108 ? -11.037 20.101 4.555 1.00 48.00 108 LEU A CA 1
ATOM 836 C C . LEU A 1 108 ? -10.756 19.978 3.055 1.00 48.00 108 LEU A C 1
ATOM 838 O O . LEU A 1 108 ? -9.856 20.630 2.537 1.00 48.00 108 LEU A O 1
ATOM 842 N N . ALA A 1 109 ? -11.470 19.069 2.401 1.00 34.28 109 ALA A N 1
ATOM 843 C CA . ALA A 1 109 ? -11.531 18.986 0.958 1.00 34.28 109 ALA A CA 1
ATOM 844 C C . ALA A 1 109 ? -12.544 20.033 0.481 1.00 34.28 109 ALA A C 1
ATOM 846 O O . ALA A 1 109 ? -13.706 20.027 0.900 1.00 34.28 109 ALA A O 1
ATOM 847 N N . ARG A 1 110 ? -12.076 20.948 -0.362 1.00 35.03 110 ARG A N 1
ATOM 848 C CA . ARG A 1 110 ? -12.884 21.596 -1.390 1.00 35.03 110 ARG A CA 1
ATOM 849 C C . ARG A 1 110 ? -12.335 21.151 -2.729 1.00 35.03 110 ARG A C 1
ATOM 851 O O . ARG A 1 110 ? -11.090 21.079 -2.822 1.00 35.03 110 ARG A O 1
#

Radius of gyration: 17.04 Å; Cα contacts (8 Å, |Δi|>4): 135; chains: 1; bounding box: 32×72×29 Å

Solvent-accessible surface area (backbone atoms only — not comparable to full-atom values): 6934 Å² total; per-residue (Å²): 140,81,86,87,81,85,78,90,74,83,78,79,76,73,86,68,84,59,67,63,34,71,70,48,23,53,55,40,49,55,51,38,60,58,50,50,70,77,50,72,89,49,77,58,44,78,36,62,42,29,57,19,38,79,85,66,76,54,68,46,76,44,38,60,70,57,52,54,59,46,64,75,39,87,50,50,36,52,22,41,59,92,62,67,55,96,86,55,45,75,78,43,83,54,96,72,32,28,35,26,39,61,81,53,103,74,63,91,78,130

Mean predicted aligned error: 10.1 Å